Protein AF-A0A2G9TZK9-F1 (afdb_monomer_lite)

Secondary structure (DSSP, 8-state):
--------------------PPPPPEE-TTT--EE-HHHHHHHHHHHHHHHHHHHHHS-GGGPPPPPPPPPPPB-TTS-B-HHHHHHHHHHHHHHTSPBPTTT--B--

Radius of gyration: 25.32 Å; chains: 1; bounding box: 53×25×93 Å

Sequence (108 aa):
MHAFAITAGADHMGMNKRKGGPKPPVFCYICGRQYGSHSIVIHEPKCLEKWHIENKKLPKNQRRSEPKRPEVVLDENGEVNVEATNEVRWDNAQNLLVQCENCGRRFA

Structure (mmCIF, N/CA/C/O backbone):
data_AF-A0A2G9TZK9-F1
#
_entry.id   AF-A0A2G9TZK9-F1
#
loop_
_atom_site.group_PDB
_atom_site.id
_atom_site.type_symbol
_atom_site.label_atom_id
_atom_site.label_alt_id
_atom_site.label_comp_id
_atom_site.label_asym_id
_atom_site.label_entity_id
_atom_site.label_seq_id
_atom_site.pdbx_PDB_ins_code
_atom_site.Cartn_x
_atom_site.Cartn_y
_atom_site.Cartn_z
_atom_site.occupancy
_atom_site.B_iso_or_equiv
_atom_site.auth_seq_id
_atom_site.auth_comp_id
_atom_site.auth_asym_id
_atom_site.auth_atom_id
_atom_site.pdbx_PDB_model_num
ATOM 1 N N . MET A 1 1 ? 26.457 -10.571 -73.750 1.00 42.94 1 MET A N 1
ATOM 2 C CA . MET A 1 1 ? 26.458 -9.092 -73.734 1.00 42.94 1 MET A CA 1
ATOM 3 C C . MET A 1 1 ? 26.004 -8.689 -72.327 1.00 42.94 1 MET A C 1
ATOM 5 O O . MET A 1 1 ? 24.816 -8.710 -72.064 1.00 42.94 1 MET A O 1
ATOM 9 N N . HIS A 1 2 ? 26.860 -8.836 -71.307 1.00 37.56 2 HIS A N 1
ATOM 10 C CA . HIS A 1 2 ? 27.714 -7.777 -70.725 1.00 37.56 2 HIS A CA 1
ATOM 11 C C . HIS A 1 2 ? 26.880 -6.534 -70.375 1.00 37.56 2 HIS A C 1
ATOM 13 O O . HIS A 1 2 ? 26.454 -5.834 -71.282 1.00 37.56 2 HIS A O 1
ATOM 19 N N . ALA A 1 3 ? 26.473 -6.366 -69.112 1.00 46.66 3 ALA A N 1
ATOM 20 C CA . ALA A 1 3 ? 27.195 -5.689 -68.009 1.00 46.66 3 ALA A CA 1
ATOM 21 C C . ALA A 1 3 ? 26.421 -4.374 -67.702 1.00 46.66 3 ALA A C 1
ATOM 23 O O . ALA A 1 3 ? 25.743 -3.882 -68.591 1.00 46.66 3 ALA A O 1
ATOM 24 N N . PHE A 1 4 ? 26.331 -3.766 -66.518 1.00 38.91 4 PHE A N 1
ATOM 25 C CA . PHE A 1 4 ? 27.150 -3.693 -65.310 1.00 38.91 4 PHE A CA 1
ATOM 26 C C . PHE A 1 4 ? 26.247 -3.430 -64.086 1.00 38.91 4 PHE A C 1
ATOM 28 O O . PHE A 1 4 ? 25.189 -2.815 -64.204 1.00 38.91 4 PHE A O 1
ATOM 35 N N . ALA A 1 5 ? 26.712 -3.840 -62.907 1.00 50.50 5 ALA A N 1
ATOM 36 C CA . ALA A 1 5 ? 26.209 -3.383 -61.615 1.00 50.50 5 ALA A CA 1
ATOM 37 C C . ALA A 1 5 ? 26.701 -1.960 -61.295 1.00 50.50 5 ALA A C 1
ATOM 39 O O . ALA A 1 5 ? 27.860 -1.664 -61.575 1.00 50.50 5 ALA A O 1
ATOM 40 N N . ILE A 1 6 ? 25.880 -1.144 -60.617 1.00 55.16 6 ILE A N 1
ATOM 41 C CA . ILE A 1 6 ? 26.346 -0.098 -59.689 1.00 55.16 6 ILE A CA 1
ATOM 42 C C . ILE A 1 6 ? 25.427 -0.074 -58.459 1.00 55.16 6 ILE A C 1
ATOM 44 O O . ILE A 1 6 ? 24.214 0.089 -58.552 1.00 55.16 6 ILE A O 1
ATOM 48 N N . THR A 1 7 ? 26.062 -0.262 -57.308 1.00 49.00 7 THR A N 1
ATOM 49 C CA . THR A 1 7 ? 25.579 -0.122 -55.932 1.00 49.00 7 THR A CA 1
ATOM 50 C C . THR A 1 7 ? 25.574 1.342 -55.481 1.00 49.00 7 THR A C 1
ATOM 52 O O . THR A 1 7 ? 26.581 2.013 -55.685 1.00 49.00 7 THR A O 1
ATOM 55 N N . ALA A 1 8 ? 24.526 1.801 -54.790 1.00 46.66 8 ALA A N 1
ATOM 56 C CA . ALA A 1 8 ? 24.527 2.900 -53.803 1.00 46.66 8 ALA A CA 1
ATOM 57 C C . ALA A 1 8 ? 23.080 3.085 -53.301 1.00 46.66 8 ALA A C 1
ATOM 59 O O . ALA A 1 8 ? 22.153 2.964 -54.087 1.00 46.66 8 ALA A O 1
ATOM 60 N N . GLY A 1 9 ? 22.764 3.370 -52.046 1.00 38.97 9 GLY A N 1
ATOM 61 C CA . GLY A 1 9 ? 23.555 3.600 -50.853 1.00 38.97 9 GLY A CA 1
ATOM 62 C C . GLY A 1 9 ? 22.601 3.471 -49.665 1.00 38.97 9 GLY A C 1
ATOM 63 O O . GLY A 1 9 ? 21.409 3.762 -49.763 1.00 38.97 9 GLY A O 1
ATOM 64 N N . ALA A 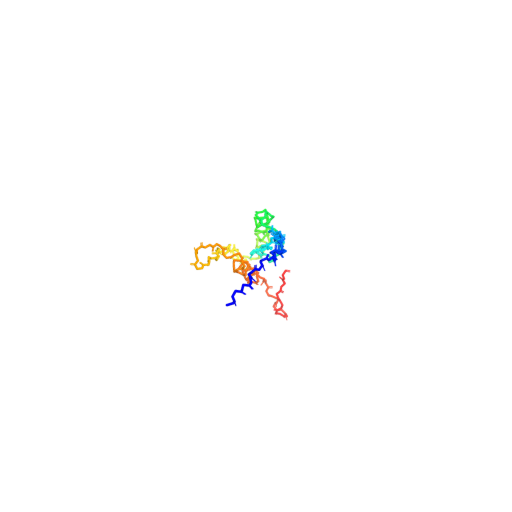1 10 ? 23.126 2.930 -48.577 1.00 49.06 10 ALA A N 1
ATOM 65 C CA . ALA A 1 10 ? 22.421 2.766 -47.326 1.00 49.06 10 ALA A CA 1
ATOM 66 C C . ALA A 1 10 ? 22.347 4.113 -46.602 1.00 49.06 10 ALA A C 1
ATOM 68 O O . ALA A 1 10 ? 23.363 4.559 -46.089 1.00 49.06 10 ALA A O 1
ATOM 69 N N . ASP A 1 11 ? 21.150 4.677 -46.469 1.00 40.97 11 ASP A N 1
ATOM 70 C CA . ASP A 1 11 ? 20.859 5.662 -45.427 1.00 40.97 11 ASP A CA 1
ATOM 71 C C . ASP A 1 11 ? 19.818 5.056 -44.486 1.00 40.97 11 ASP A C 1
ATOM 73 O O . ASP A 1 11 ? 18.635 5.399 -44.470 1.00 40.97 11 ASP A O 1
ATOM 77 N N . HIS A 1 12 ? 20.274 4.082 -43.694 1.00 44.34 12 HIS A N 1
ATOM 78 C CA . HIS A 1 12 ? 19.571 3.696 -42.481 1.00 44.34 12 HIS A CA 1
ATOM 79 C C . HIS A 1 12 ? 19.512 4.936 -41.589 1.00 44.34 12 HIS A C 1
ATOM 81 O O . HIS A 1 12 ? 20.497 5.287 -40.940 1.00 44.34 12 HIS A O 1
ATOM 87 N N . MET A 1 13 ? 18.355 5.601 -41.545 1.00 48.16 13 MET A N 1
ATOM 88 C CA . MET A 1 13 ? 18.050 6.565 -40.495 1.00 48.16 13 MET A CA 1
ATOM 89 C C . MET A 1 13 ? 18.175 5.835 -39.157 1.00 48.16 13 MET A C 1
ATOM 91 O O . MET A 1 13 ? 17.272 5.117 -38.724 1.00 48.16 13 MET A O 1
ATOM 95 N N . GLY A 1 14 ? 19.334 5.984 -38.519 1.00 50.50 14 GLY A N 1
ATOM 96 C CA . GLY A 1 14 ? 19.589 5.539 -37.164 1.00 50.50 14 GLY A CA 1
ATOM 97 C C . GLY A 1 14 ? 18.697 6.329 -36.221 1.00 50.50 14 GLY A C 1
ATOM 98 O O . GLY A 1 14 ? 19.095 7.356 -35.678 1.00 50.50 14 GLY A O 1
ATOM 99 N N . MET A 1 15 ? 17.467 5.855 -36.028 1.00 53.00 15 MET A N 1
ATOM 100 C CA . MET A 1 15 ? 16.626 6.281 -34.924 1.00 53.00 15 MET A CA 1
ATOM 101 C C . MET A 1 15 ? 17.337 5.863 -33.638 1.00 53.00 15 MET A C 1
ATOM 103 O O . MET A 1 15 ? 17.253 4.713 -33.207 1.00 53.00 15 MET A O 1
ATOM 107 N N . ASN A 1 16 ? 18.061 6.805 -33.035 1.00 59.97 16 ASN A N 1
ATOM 108 C CA . ASN A 1 16 ? 18.544 6.709 -31.666 1.00 59.97 16 ASN A CA 1
ATOM 109 C C . ASN A 1 16 ? 17.337 6.447 -30.752 1.00 59.97 16 ASN A C 1
ATOM 111 O O . ASN A 1 16 ? 16.660 7.375 -30.304 1.00 59.97 16 ASN A O 1
ATOM 115 N N . LYS A 1 17 ? 17.044 5.169 -30.479 1.00 57.22 17 LYS A N 1
ATOM 116 C CA . LYS A 1 17 ? 16.075 4.760 -29.462 1.00 57.22 17 LYS A CA 1
ATOM 117 C C . LYS A 1 17 ? 16.645 5.171 -28.111 1.00 57.22 17 LYS A C 1
ATOM 119 O O . LYS A 1 17 ? 17.400 4.427 -27.488 1.00 57.22 17 LYS A O 1
ATOM 124 N N . ARG A 1 18 ? 16.302 6.379 -27.661 1.00 54.97 18 ARG A N 1
ATOM 125 C CA . ARG A 1 18 ? 16.503 6.806 -26.276 1.00 54.97 18 ARG A CA 1
ATOM 126 C C . ARG A 1 18 ? 15.817 5.772 -25.382 1.00 54.97 18 ARG A C 1
ATOM 128 O O . ARG A 1 18 ? 14.593 5.737 -25.300 1.00 54.97 18 ARG A O 1
ATOM 135 N N . LYS A 1 19 ? 16.597 4.899 -24.741 1.00 63.41 19 LYS A N 1
ATOM 136 C CA . LYS A 1 19 ? 16.103 4.042 -23.661 1.00 63.41 19 LYS A CA 1
ATOM 137 C C . LYS A 1 19 ? 15.753 4.961 -22.493 1.00 63.41 19 LYS A C 1
ATOM 139 O O . LYS A 1 19 ? 16.648 5.389 -21.774 1.00 63.41 19 LYS A O 1
ATOM 144 N N . GLY A 1 20 ? 14.486 5.325 -22.335 1.00 62.41 20 GLY A N 1
ATOM 145 C CA . GLY A 1 20 ? 14.107 6.195 -21.223 1.00 62.41 20 GLY A CA 1
ATOM 146 C C . GLY A 1 20 ? 12.691 6.730 -21.296 1.00 62.41 20 GLY A C 1
ATOM 147 O O . GLY A 1 20 ? 12.502 7.941 -21.257 1.00 62.41 20 GLY A O 1
ATOM 148 N N . GLY A 1 21 ? 11.701 5.842 -21.404 1.00 72.69 21 GLY A N 1
ATOM 149 C CA . GLY A 1 21 ? 10.349 6.194 -20.972 1.00 72.69 21 GLY A CA 1
ATOM 150 C C . GLY A 1 21 ? 10.310 6.364 -19.444 1.00 72.69 21 GLY A C 1
ATOM 151 O O . GLY A 1 21 ? 11.192 5.835 -18.755 1.00 72.69 21 GLY A O 1
ATOM 152 N N . PRO A 1 22 ? 9.323 7.091 -18.892 1.00 79.50 22 PRO A N 1
ATOM 153 C CA . PRO A 1 22 ? 9.105 7.135 -17.451 1.00 79.50 22 PRO A CA 1
ATOM 154 C C . PRO A 1 22 ? 9.045 5.717 -16.874 1.00 79.50 22 PRO A C 1
ATOM 156 O O . PRO A 1 22 ? 8.407 4.833 -17.446 1.00 79.50 22 PRO A O 1
ATOM 159 N N . LYS A 1 23 ? 9.730 5.489 -15.749 1.00 85.44 23 LYS A N 1
ATOM 160 C CA . LYS A 1 23 ? 9.634 4.213 -15.031 1.00 85.44 23 LYS A CA 1
ATOM 161 C C . LYS A 1 23 ? 8.175 3.995 -14.604 1.00 85.44 23 LYS A C 1
ATOM 163 O O . LYS A 1 23 ? 7.546 4.969 -14.179 1.00 85.44 23 LYS A O 1
ATOM 168 N N . PRO A 1 24 ? 7.649 2.761 -14.682 1.00 90.50 24 PRO A N 1
ATOM 169 C CA . PRO A 1 24 ? 6.292 2.487 -14.234 1.00 90.50 24 PRO A CA 1
ATOM 170 C C . PRO A 1 24 ? 6.143 2.842 -12.744 1.00 90.50 24 PRO A C 1
ATOM 172 O O . PRO A 1 24 ? 7.094 2.658 -11.971 1.00 90.50 24 PRO A O 1
ATOM 175 N N . PRO A 1 25 ? 4.978 3.368 -12.330 1.00 94.81 25 PRO A N 1
ATOM 176 C CA . PRO A 1 25 ? 4.703 3.618 -10.922 1.00 94.81 25 PRO A CA 1
ATOM 177 C C . PRO A 1 25 ? 4.629 2.296 -10.154 1.00 94.81 25 PRO A C 1
ATOM 179 O O . PRO A 1 25 ? 4.423 1.241 -10.741 1.00 94.81 25 PRO A O 1
ATOM 182 N N . VAL A 1 26 ? 4.758 2.355 -8.832 1.00 96.50 26 VAL A N 1
ATOM 183 C CA . VAL A 1 26 ? 4.527 1.226 -7.926 1.00 96.50 26 VAL A CA 1
ATOM 184 C C . VAL A 1 26 ? 3.364 1.567 -7.007 1.00 96.50 26 VAL A C 1
ATOM 186 O O . VAL A 1 26 ? 3.359 2.624 -6.370 1.00 96.50 26 VAL A O 1
ATOM 189 N N . PHE A 1 27 ? 2.382 0.674 -6.924 1.00 97.19 27 PHE A N 1
ATOM 190 C CA . PHE A 1 27 ? 1.250 0.835 -6.019 1.00 97.19 27 PHE A CA 1
ATOM 191 C C . PHE A 1 27 ? 1.623 0.436 -4.588 1.00 97.19 27 PHE A C 1
ATOM 193 O O . PHE A 1 27 ? 2.257 -0.596 -4.345 1.00 97.19 27 PHE A O 1
ATOM 200 N N . CYS A 1 28 ? 1.202 1.252 -3.621 1.00 97.56 28 CYS A N 1
ATOM 201 C CA . CYS A 1 28 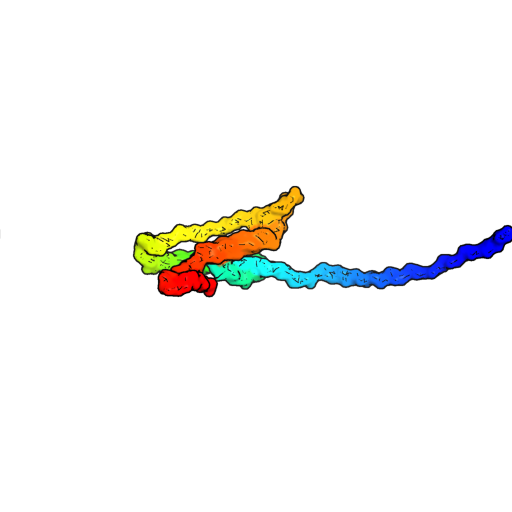? 1.209 0.857 -2.220 1.00 97.56 28 CYS A CA 1
ATOM 202 C C . CYS A 1 28 ? 0.155 -0.222 -1.986 1.00 97.56 28 CYS A C 1
ATOM 204 O O . CYS A 1 28 ? -1.032 0.036 -2.164 1.00 97.56 28 CYS A O 1
ATOM 206 N N . TYR A 1 29 ? 0.582 -1.394 -1.517 1.00 97.31 29 TYR A N 1
ATOM 207 C CA . TYR A 1 29 ? -0.312 -2.528 -1.267 1.00 97.31 29 TYR A CA 1
ATOM 208 C C . TYR A 1 29 ? -1.349 -2.266 -0.162 1.00 97.31 29 TYR A C 1
ATOM 210 O O . TYR A 1 29 ? -2.324 -2.990 -0.057 1.00 97.31 29 TYR A O 1
ATOM 218 N N . ILE A 1 30 ? -1.170 -1.220 0.653 1.00 96.69 30 ILE A N 1
ATOM 219 C CA . ILE A 1 30 ? -2.090 -0.884 1.750 1.00 96.69 30 ILE A CA 1
ATOM 220 C C . ILE A 1 30 ? -3.140 0.140 1.310 1.00 96.69 30 ILE A C 1
ATOM 222 O O . ILE A 1 30 ? -4.315 -0.013 1.627 1.00 96.69 30 ILE A O 1
ATOM 226 N N . CYS A 1 31 ? -2.716 1.215 0.634 1.00 95.00 31 CYS A N 1
ATOM 227 C CA . CYS A 1 31 ? -3.580 2.367 0.339 1.00 95.00 31 CYS A CA 1
ATOM 228 C C . CYS A 1 31 ? -3.833 2.614 -1.152 1.00 95.00 31 CYS A C 1
ATOM 230 O O . CYS A 1 31 ? -4.516 3.570 -1.498 1.00 95.00 31 CYS A O 1
ATOM 232 N N . GLY A 1 32 ? -3.237 1.824 -2.046 1.00 95.25 32 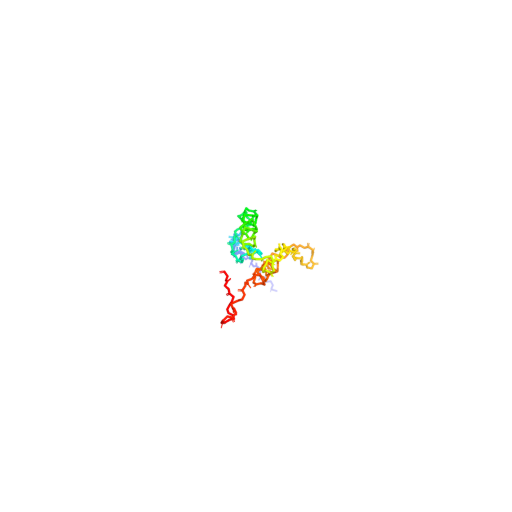GLY A N 1
ATOM 233 C CA . GLY A 1 32 ? -3.477 1.913 -3.487 1.00 95.25 32 GLY A CA 1
ATOM 234 C C . GLY A 1 32 ? -2.919 3.170 -4.160 1.00 95.25 32 GLY A C 1
ATOM 235 O O . GLY A 1 32 ? -3.119 3.366 -5.352 1.00 95.25 32 GLY A O 1
ATOM 236 N N . ARG A 1 33 ? -2.199 4.050 -3.456 1.00 96.19 33 ARG A N 1
ATOM 237 C CA . ARG A 1 33 ? -1.577 5.227 -4.086 1.00 96.19 33 ARG A CA 1
ATOM 238 C C . ARG A 1 33 ? -0.331 4.841 -4.881 1.00 96.19 33 ARG A C 1
ATOM 240 O O . ARG A 1 33 ? 0.383 3.907 -4.515 1.00 96.19 33 ARG A O 1
ATOM 247 N N . GLN A 1 34 ? -0.070 5.595 -5.947 1.00 96.69 34 GLN A N 1
ATOM 248 C CA . GLN A 1 34 ? 1.085 5.414 -6.825 1.00 96.69 34 GLN A CA 1
ATOM 249 C C . GLN A 1 34 ? 2.310 6.165 -6.299 1.00 96.69 34 GLN A C 1
ATOM 251 O O . GLN A 1 34 ? 2.216 7.317 -5.870 1.00 96.69 34 GLN A O 1
ATOM 256 N N . TYR A 1 35 ? 3.468 5.518 -6.382 1.00 97.38 35 TYR A N 1
ATOM 257 C CA . TYR A 1 35 ? 4.766 6.057 -5.989 1.00 97.38 35 TYR A CA 1
ATOM 258 C C . TYR A 1 35 ? 5.835 5.693 -7.021 1.00 97.38 35 TYR A C 1
ATOM 260 O O . TYR A 1 35 ? 5.642 4.818 -7.860 1.00 97.38 35 TYR A O 1
ATOM 268 N N . GLY A 1 36 ? 6.993 6.346 -6.947 1.00 96.38 36 GLY A N 1
ATOM 269 C CA . GLY A 1 36 ? 8.190 5.877 -7.642 1.00 96.38 36 GLY A CA 1
ATOM 270 C C . GLY A 1 36 ? 8.858 4.741 -6.863 1.00 96.38 36 GLY A C 1
ATOM 271 O O . GLY A 1 36 ? 8.679 4.621 -5.650 1.00 96.38 36 GLY A O 1
ATOM 272 N N . SER A 1 37 ? 9.695 3.948 -7.533 1.00 92.94 37 SER A N 1
ATOM 273 C CA . SER A 1 37 ? 10.392 2.798 -6.929 1.00 92.94 37 SER A CA 1
ATOM 274 C C . SER A 1 37 ? 11.239 3.147 -5.697 1.00 92.94 37 SER A C 1
ATOM 276 O O . SER A 1 37 ? 11.400 2.321 -4.807 1.00 92.94 37 SER A O 1
ATOM 278 N N . HIS A 1 38 ? 11.762 4.372 -5.608 1.00 94.75 38 HIS A N 1
ATOM 279 C CA . HIS A 1 38 ? 12.506 4.831 -4.432 1.00 94.75 38 HIS A CA 1
ATOM 280 C C . HIS A 1 38 ? 11.586 5.346 -3.321 1.00 94.75 38 HIS A C 1
ATOM 282 O O . HIS A 1 38 ? 11.836 5.099 -2.142 1.00 94.75 38 HIS A O 1
ATOM 288 N N . SER A 1 39 ? 10.510 6.057 -3.673 1.00 97.50 39 SER A N 1
ATOM 289 C CA . SER A 1 39 ? 9.613 6.642 -2.674 1.00 97.50 39 SER A CA 1
ATOM 290 C C . SER A 1 39 ? 8.692 5.607 -2.031 1.00 97.50 39 SER A C 1
ATOM 292 O O . SER A 1 39 ? 8.333 5.777 -0.866 1.00 97.50 39 SER A O 1
ATOM 294 N N . ILE A 1 40 ? 8.374 4.505 -2.722 1.00 97.44 40 ILE A N 1
ATOM 295 C CA . ILE A 1 40 ? 7.550 3.425 -2.164 1.00 97.44 40 ILE A CA 1
ATOM 296 C C . ILE A 1 40 ? 8.205 2.754 -0.946 1.00 97.44 40 ILE A C 1
ATOM 298 O O . ILE A 1 40 ? 7.518 2.469 0.032 1.00 97.44 40 ILE A O 1
ATOM 302 N N . VAL A 1 41 ? 9.535 2.597 -0.950 1.00 96.56 41 VAL A N 1
ATOM 303 C CA . VAL A 1 41 ? 10.304 1.989 0.156 1.00 96.56 41 VAL A CA 1
ATOM 304 C C . VAL A 1 41 ? 10.167 2.796 1.448 1.00 96.56 41 VAL A C 1
ATOM 306 O O . VAL A 1 41 ? 10.130 2.235 2.539 1.00 96.56 41 VAL A O 1
ATOM 309 N N . ILE A 1 42 ? 10.046 4.119 1.327 1.00 98.06 42 ILE A N 1
ATOM 310 C CA . ILE A 1 42 ? 9.858 5.030 2.464 1.00 98.06 42 ILE A CA 1
ATOM 311 C C . ILE A 1 42 ? 8.375 5.126 2.837 1.00 98.06 42 ILE A C 1
ATOM 313 O O . ILE A 1 42 ? 8.026 5.293 4.007 1.00 98.06 42 ILE A O 1
ATOM 317 N N . HIS A 1 43 ? 7.492 5.053 1.843 1.00 98.19 43 HIS A N 1
ATOM 318 C CA . HIS A 1 43 ? 6.059 5.187 2.043 1.00 98.19 43 HIS A CA 1
ATOM 319 C C . HIS A 1 43 ? 5.444 3.981 2.762 1.00 98.19 43 HIS A C 1
ATOM 321 O O . HIS A 1 43 ? 4.708 4.185 3.725 1.00 98.19 43 HIS A O 1
ATOM 327 N N . GLU A 1 44 ? 5.723 2.750 2.323 1.00 97.94 44 GLU A N 1
ATOM 328 C CA . GLU A 1 44 ? 5.056 1.544 2.839 1.00 97.94 44 GLU A CA 1
ATOM 329 C C . GLU A 1 44 ? 5.167 1.395 4.368 1.00 97.94 44 GLU A C 1
ATOM 331 O O . GLU A 1 44 ? 4.123 1.218 4.999 1.00 97.94 44 GLU A O 1
ATOM 336 N N . PRO A 1 45 ? 6.350 1.543 5.005 1.00 98.19 45 PRO A N 1
ATOM 337 C CA . PRO A 1 45 ? 6.453 1.469 6.463 1.00 98.19 45 PRO A CA 1
ATOM 338 C C . PRO A 1 45 ? 5.614 2.534 7.180 1.00 98.19 45 PRO A C 1
ATOM 340 O O . PRO A 1 45 ? 4.909 2.226 8.137 1.00 98.19 45 PRO A O 1
ATOM 343 N N . LYS A 1 46 ? 5.621 3.778 6.681 1.00 98.44 46 LYS A N 1
ATOM 344 C CA . LYS A 1 46 ? 4.819 4.878 7.248 1.00 98.44 46 LYS A CA 1
ATOM 345 C C . LYS A 1 46 ? 3.319 4.648 7.056 1.00 98.44 46 LYS A C 1
ATOM 347 O O . LYS A 1 46 ? 2.508 5.005 7.908 1.00 98.44 46 LYS A O 1
ATOM 352 N N . CYS A 1 47 ? 2.933 4.063 5.924 1.00 97.81 47 CYS A N 1
ATOM 353 C CA . CYS A 1 47 ? 1.547 3.718 5.642 1.00 97.81 47 CYS A CA 1
ATOM 354 C C . CYS A 1 47 ? 1.052 2.615 6.586 1.00 97.81 47 CYS A C 1
ATOM 356 O O . CYS A 1 47 ? -0.048 2.736 7.127 1.00 97.81 47 CYS A O 1
ATOM 358 N N . LEU A 1 48 ? 1.883 1.601 6.840 1.00 97.81 48 LEU A N 1
ATOM 359 C CA . LEU A 1 48 ? 1.593 0.523 7.781 1.00 97.81 48 LEU A CA 1
ATOM 360 C C . LEU A 1 48 ? 1.493 1.030 9.226 1.00 97.81 48 LEU A C 1
ATOM 362 O O . LEU A 1 48 ? 0.551 0.686 9.937 1.00 97.81 48 LEU A O 1
ATOM 366 N N . GLU A 1 49 ? 2.392 1.922 9.645 1.00 98.31 49 GLU A N 1
ATOM 367 C CA . GLU A 1 49 ? 2.317 2.579 10.954 1.00 98.31 49 GLU A CA 1
ATOM 368 C C . GLU A 1 49 ? 0.987 3.324 11.137 1.00 98.31 49 GLU A C 1
ATOM 370 O O . GLU A 1 49 ? 0.277 3.113 12.126 1.00 98.31 49 GLU A O 1
ATOM 375 N N . LYS A 1 50 ? 0.596 4.140 10.149 1.00 97.19 50 LYS A N 1
ATOM 376 C CA . LYS A 1 50 ? -0.701 4.827 10.168 1.00 97.19 50 LYS A CA 1
ATOM 377 C C . LYS A 1 50 ? -1.858 3.830 10.240 1.00 97.19 50 LYS A C 1
ATOM 379 O O . LYS A 1 50 ? -2.785 4.031 11.023 1.00 97.19 50 LYS A O 1
ATOM 384 N N . TRP A 1 51 ? -1.803 2.752 9.457 1.00 96.31 51 TRP A N 1
ATOM 385 C CA . TRP A 1 51 ? -2.814 1.698 9.488 1.00 96.31 51 TRP A CA 1
ATOM 386 C C . TRP A 1 51 ? -2.945 1.091 10.891 1.00 96.31 51 TRP A C 1
ATOM 388 O O . TRP A 1 51 ? -4.061 0.956 11.388 1.00 96.31 51 TRP A O 1
ATOM 398 N N . HIS A 1 52 ? -1.833 0.805 11.578 1.00 97.50 52 HIS A N 1
ATOM 399 C CA . HIS A 1 52 ? -1.855 0.297 12.952 1.00 97.50 52 HIS A CA 1
ATOM 40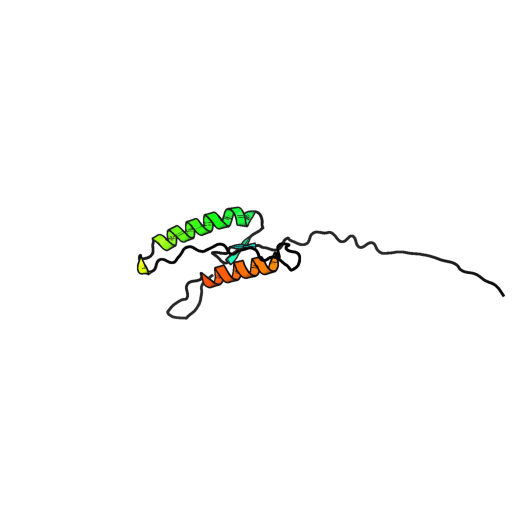0 C C . HIS A 1 52 ? -2.494 1.268 13.935 1.00 97.50 52 HIS A C 1
ATOM 402 O O . HIS A 1 52 ? -3.250 0.834 14.804 1.00 97.50 52 HIS A O 1
ATOM 408 N N . ILE A 1 53 ? -2.186 2.560 13.824 1.00 97.81 53 ILE A N 1
ATOM 409 C CA . ILE A 1 53 ? -2.762 3.596 14.685 1.00 97.81 53 ILE A CA 1
ATOM 410 C C . ILE A 1 53 ? -4.282 3.626 14.510 1.00 97.81 53 ILE A C 1
ATOM 412 O O . ILE A 1 53 ? -5.006 3.531 15.500 1.00 97.81 53 ILE A O 1
ATOM 416 N N . GLU A 1 54 ? -4.773 3.684 13.270 1.00 94.69 54 GLU A N 1
ATOM 417 C CA . GLU A 1 54 ? -6.214 3.695 13.001 1.00 94.69 54 GLU A CA 1
ATOM 418 C C . GLU A 1 54 ? -6.888 2.383 13.420 1.00 94.69 54 GLU A C 1
ATOM 420 O O . GLU A 1 54 ? -7.927 2.399 14.075 1.00 94.69 54 GLU A O 1
ATOM 425 N N . ASN A 1 55 ? -6.265 1.235 13.147 1.00 95.56 55 ASN A N 1
ATOM 426 C CA . ASN A 1 55 ? -6.805 -0.064 13.536 1.00 95.56 55 ASN A CA 1
ATOM 427 C C . ASN A 1 55 ? -6.865 -0.236 15.065 1.00 95.56 55 ASN A C 1
ATOM 429 O O . ASN A 1 55 ? -7.801 -0.831 15.585 1.00 95.56 55 ASN A O 1
ATOM 433 N N . LYS A 1 56 ? -5.905 0.315 15.821 1.00 97.25 56 LYS A N 1
ATOM 434 C CA . LYS A 1 56 ? -5.911 0.273 17.296 1.00 97.25 56 LYS A CA 1
ATOM 435 C C . LYS A 1 56 ? -7.023 1.122 17.914 1.00 97.25 56 LYS A C 1
ATOM 437 O O . LYS A 1 56 ? -7.492 0.766 18.997 1.00 97.25 56 LYS A O 1
ATOM 442 N N . LYS A 1 57 ? -7.456 2.197 17.244 1.00 96.50 57 LYS A N 1
ATOM 443 C CA . LYS A 1 57 ? -8.585 3.036 17.685 1.00 96.50 57 LYS A CA 1
ATOM 444 C C . LYS A 1 57 ? -9.928 2.305 17.602 1.00 96.50 57 LYS A C 1
ATOM 446 O O . LYS A 1 57 ? -10.855 2.677 18.312 1.00 96.50 57 LYS A O 1
ATOM 451 N N . LEU A 1 58 ? -10.031 1.264 16.774 1.00 93.50 58 LEU A N 1
ATOM 452 C CA . LEU A 1 58 ? -11.256 0.479 16.648 1.00 93.50 58 LEU A CA 1
ATOM 453 C C . LEU A 1 58 ? -11.485 -0.422 17.881 1.00 93.50 58 LEU A C 1
ATOM 455 O O . LEU A 1 58 ? -10.514 -0.937 18.465 1.00 93.50 58 LEU A O 1
ATOM 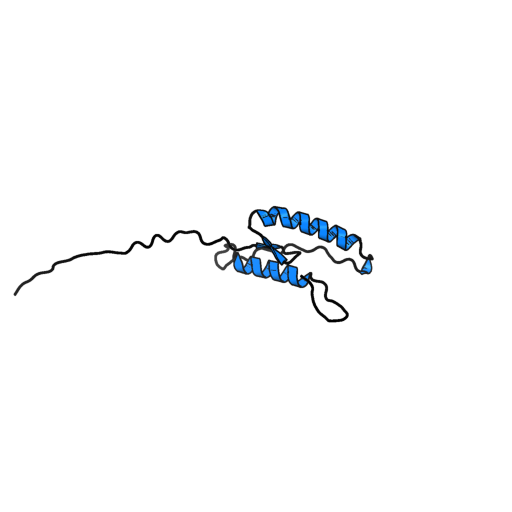459 N N . PRO A 1 59 ? -12.758 -0.675 18.251 1.00 96.38 59 PRO A N 1
ATOM 460 C CA . PRO A 1 59 ? -13.144 -1.752 19.159 1.00 96.38 59 PRO A CA 1
ATOM 461 C C . PRO A 1 59 ? -12.480 -3.077 18.774 1.00 96.38 59 PRO A C 1
ATOM 463 O O . PRO A 1 59 ? -12.325 -3.365 17.591 1.00 96.38 59 PRO A O 1
ATOM 466 N N . LYS A 1 60 ? -12.093 -3.907 19.757 1.00 95.12 60 LYS A N 1
ATOM 467 C CA . LYS A 1 60 ? -11.313 -5.143 19.517 1.00 95.12 60 LYS A CA 1
ATOM 468 C C . LYS A 1 60 ? -11.928 -6.055 18.447 1.00 95.12 60 LYS A C 1
ATOM 470 O O . LYS A 1 60 ? -11.188 -6.634 17.665 1.00 95.12 60 LYS A O 1
ATOM 475 N N . ASN A 1 61 ? -13.254 -6.148 18.409 1.00 94.75 61 ASN A N 1
ATOM 476 C CA . ASN A 1 61 ? -14.026 -6.946 17.453 1.00 94.75 61 ASN A CA 1
ATOM 477 C C . ASN A 1 61 ? -14.122 -6.334 16.043 1.00 94.75 61 ASN A C 1
ATOM 479 O O . ASN A 1 61 ? -14.515 -7.030 15.118 1.00 94.75 61 ASN A O 1
ATOM 483 N N . GLN A 1 62 ? -13.786 -5.055 15.874 1.00 91.62 62 GLN A N 1
ATOM 484 C CA . GLN A 1 62 ? -13.756 -4.358 14.582 1.00 91.62 62 GLN A CA 1
ATOM 485 C C . GLN A 1 62 ? -12.330 -4.185 14.042 1.00 91.62 62 GLN A C 1
ATOM 487 O O . GLN A 1 62 ? -12.138 -3.709 12.922 1.00 91.62 62 GLN A O 1
ATOM 492 N N . ARG A 1 63 ? -11.311 -4.557 14.828 1.00 94.69 63 ARG A N 1
ATOM 493 C CA . ARG A 1 63 ? -9.919 -4.524 14.378 1.00 94.69 63 ARG A CA 1
ATOM 494 C C . ARG A 1 63 ? -9.710 -5.561 13.287 1.00 94.69 63 ARG A C 1
ATOM 496 O O . ARG A 1 63 ? -10.128 -6.707 13.406 1.00 94.69 63 ARG A O 1
ATOM 503 N N . ARG A 1 64 ? -9.010 -5.153 12.239 1.00 92.69 64 ARG A N 1
ATOM 504 C CA . ARG A 1 64 ? -8.667 -5.989 11.090 1.00 92.69 64 ARG A CA 1
ATOM 505 C C . ARG A 1 64 ? -7.290 -6.616 11.275 1.00 92.69 64 ARG A C 1
ATOM 507 O O . ARG A 1 64 ? -6.478 -6.115 12.058 1.00 92.69 64 ARG A O 1
ATOM 514 N N . SER A 1 65 ? -7.034 -7.702 10.553 1.00 94.31 65 SER A N 1
ATOM 515 C CA . SER A 1 65 ? -5.703 -8.302 10.450 1.00 94.31 65 SER A CA 1
ATOM 516 C C . SER A 1 65 ? -4.751 -7.379 9.696 1.00 94.31 65 SER A C 1
ATOM 518 O O . SER A 1 65 ? -5.174 -6.638 8.808 1.00 94.31 65 SER A O 1
ATOM 520 N N . GLU A 1 66 ? -3.469 -7.444 10.042 1.00 95.56 66 GLU A N 1
ATOM 521 C CA . GLU A 1 66 ? -2.428 -6.656 9.384 1.00 95.56 66 GLU A CA 1
ATOM 522 C C . GLU A 1 66 ? -2.375 -6.930 7.868 1.00 95.56 66 GLU A C 1
ATOM 524 O O . GLU A 1 66 ? -2.428 -8.098 7.462 1.00 95.56 66 GLU A O 1
ATOM 529 N N . PRO A 1 67 ? -2.277 -5.882 7.027 1.00 95.50 67 PRO A N 1
ATOM 530 C CA . PRO A 1 67 ? -2.023 -6.019 5.602 1.00 95.50 67 PRO A CA 1
ATOM 531 C C . PRO A 1 67 ? -0.730 -6.788 5.353 1.00 95.50 67 PRO A C 1
ATOM 533 O O . PRO A 1 67 ? 0.330 -6.413 5.848 1.00 95.50 67 PRO A O 1
ATOM 536 N N . LYS A 1 68 ? -0.795 -7.839 4.538 1.00 94.94 68 LYS A N 1
ATOM 537 C CA . LYS A 1 68 ? 0.397 -8.582 4.125 1.00 94.94 68 LYS A CA 1
ATOM 538 C C . LYS A 1 68 ? 0.899 -8.035 2.801 1.00 94.94 68 LYS A C 1
ATOM 540 O O . LYS A 1 68 ? 0.118 -7.908 1.858 1.00 94.94 68 LYS A O 1
ATOM 545 N N . ARG A 1 69 ? 2.203 -7.759 2.726 1.00 94.56 69 ARG A N 1
ATOM 546 C CA . ARG A 1 69 ? 2.847 -7.404 1.461 1.00 94.56 69 ARG A CA 1
ATOM 547 C C . ARG A 1 69 ? 2.745 -8.605 0.508 1.00 94.56 69 ARG A C 1
ATOM 549 O O . ARG A 1 69 ? 3.189 -9.686 0.895 1.00 94.56 69 ARG A O 1
ATOM 556 N N . PRO A 1 70 ? 2.175 -8.438 -0.696 1.00 94.12 70 PRO A N 1
ATOM 557 C CA . PRO A 1 70 ? 2.115 -9.515 -1.671 1.00 94.12 70 PRO A CA 1
ATOM 558 C C . PRO A 1 70 ? 3.506 -9.867 -2.203 1.00 94.12 70 PRO A C 1
ATOM 560 O O . PRO A 1 70 ? 4.418 -9.033 -2.206 1.00 94.12 70 PRO A O 1
ATOM 563 N N . GLU A 1 71 ? 3.647 -11.107 -2.658 1.00 93.69 71 GLU A N 1
ATOM 564 C CA . GLU A 1 71 ? 4.858 -11.592 -3.316 1.00 93.69 71 GLU A CA 1
ATOM 565 C C . GLU A 1 71 ? 5.050 -10.932 -4.688 1.00 93.69 71 GLU A C 1
ATOM 567 O O . GLU A 1 71 ? 4.116 -10.389 -5.284 1.00 93.69 71 GLU A O 1
ATOM 572 N N . VAL A 1 72 ? 6.292 -10.946 -5.173 1.00 94.75 72 VAL A N 1
ATOM 573 C CA . VAL A 1 72 ? 6.605 -10.500 -6.533 1.00 94.75 72 VAL A CA 1
ATOM 574 C C . VAL A 1 72 ? 6.184 -11.574 -7.528 1.00 94.75 72 VAL A C 1
ATOM 576 O O . VAL A 1 72 ? 6.396 -12.761 -7.289 1.00 94.75 72 VAL A O 1
ATOM 579 N N . VAL A 1 73 ? 5.600 -11.158 -8.647 1.00 96.19 73 VAL A N 1
ATOM 580 C CA . VAL A 1 73 ? 5.248 -12.067 -9.737 1.00 96.19 73 VAL A CA 1
ATOM 581 C C . VAL A 1 73 ? 6.462 -12.209 -10.642 1.00 96.19 73 VAL A C 1
ATOM 583 O O . VAL A 1 73 ? 7.027 -11.204 -11.080 1.00 96.19 73 VAL A O 1
ATOM 586 N N . LEU A 1 74 ? 6.865 -13.450 -10.902 1.00 96.62 74 LEU A N 1
ATOM 587 C CA . LEU A 1 74 ? 7.928 -13.768 -11.847 1.00 96.62 74 LEU A CA 1
ATOM 588 C C . LEU A 1 74 ? 7.324 -14.143 -13.205 1.00 96.62 74 LEU A C 1
ATOM 590 O O . LEU A 1 74 ? 6.225 -14.694 -13.261 1.00 96.62 74 LEU A O 1
ATOM 594 N N . ASP A 1 75 ? 8.020 -13.823 -14.289 1.00 95.00 75 ASP A N 1
ATOM 595 C CA . ASP A 1 75 ? 7.669 -14.280 -15.631 1.00 95.00 75 ASP A CA 1
ATOM 596 C C . ASP A 1 75 ? 8.178 -15.707 -15.910 1.00 95.00 75 ASP A C 1
ATOM 598 O O . ASP A 1 75 ? 8.742 -16.378 -15.043 1.00 95.00 75 ASP A O 1
ATOM 602 N N . GLU A 1 76 ? 7.969 -16.186 -17.137 1.00 95.25 76 GLU A N 1
ATOM 603 C CA . GLU A 1 76 ? 8.406 -17.515 -17.587 1.00 95.25 76 GLU A CA 1
ATOM 604 C C . GLU A 1 76 ? 9.929 -17.730 -17.518 1.00 95.25 76 GLU A C 1
ATOM 606 O O . GLU A 1 76 ? 10.384 -18.871 -17.439 1.00 95.25 76 GLU A O 1
ATOM 611 N N . ASN A 1 77 ? 10.713 -16.648 -17.490 1.00 95.38 77 ASN A N 1
ATOM 612 C CA . ASN A 1 77 ? 12.170 -16.674 -17.390 1.00 95.38 77 ASN A CA 1
ATOM 613 C C . ASN A 1 77 ? 12.658 -16.552 -15.936 1.00 95.38 77 ASN A C 1
ATOM 615 O O . ASN A 1 77 ? 13.863 -16.587 -15.683 1.00 95.38 77 ASN A O 1
ATOM 619 N N . GLY A 1 78 ? 11.742 -16.417 -14.971 1.00 94.94 78 GLY A N 1
ATOM 620 C CA . GLY A 1 78 ? 12.065 -16.175 -13.568 1.00 94.94 78 GLY A CA 1
ATOM 621 C C . GLY A 1 78 ? 12.465 -14.727 -13.266 1.00 94.94 78 GLY A C 1
ATOM 622 O O . GLY A 1 78 ? 12.955 -14.451 -12.169 1.00 94.94 78 GLY A O 1
ATOM 623 N N . GLU A 1 79 ? 12.269 -13.797 -14.201 1.00 95.06 79 GLU A N 1
ATOM 624 C CA . GLU A 1 79 ? 12.513 -12.372 -13.986 1.00 95.06 79 GLU A CA 1
ATOM 625 C C . GLU A 1 79 ? 11.284 -11.706 -13.355 1.00 95.06 79 GLU A C 1
ATOM 627 O O . GLU A 1 79 ? 10.158 -12.181 -13.479 1.00 95.06 79 GLU A O 1
ATOM 632 N N . VAL A 1 80 ? 11.471 -10.590 -12.645 1.00 93.75 80 VAL A N 1
ATOM 633 C CA . VAL A 1 80 ? 10.343 -9.893 -12.007 1.00 93.75 80 VAL A CA 1
ATOM 634 C C . VAL A 1 80 ? 9.458 -9.245 -13.070 1.00 93.75 80 VAL A C 1
ATOM 636 O O . VAL A 1 80 ? 9.842 -8.254 -13.695 1.00 93.75 80 VAL A O 1
ATOM 639 N N . ASN A 1 81 ? 8.223 -9.725 -13.181 1.00 95.38 81 ASN A N 1
ATOM 640 C CA . ASN A 1 81 ? 7.183 -9.076 -13.957 1.00 95.38 81 ASN A CA 1
ATOM 641 C C . ASN A 1 81 ? 6.633 -7.882 -13.161 1.00 95.38 81 ASN A C 1
ATOM 643 O O . ASN A 1 81 ? 5.800 -8.025 -12.260 1.00 95.38 81 ASN A O 1
ATOM 647 N N . VAL A 1 82 ? 7.137 -6.687 -13.475 1.00 92.25 82 VAL A N 1
ATOM 648 C CA . VAL A 1 82 ? 6.792 -5.440 -12.770 1.00 92.25 82 VAL A CA 1
ATOM 649 C C . VAL A 1 82 ? 5.305 -5.107 -12.889 1.00 92.25 82 VAL A C 1
ATOM 651 O O . VAL A 1 82 ? 4.709 -4.645 -11.918 1.00 92.25 82 VAL A O 1
ATOM 654 N N . GLU A 1 83 ? 4.709 -5.337 -14.057 1.00 94.12 83 GLU A N 1
ATOM 655 C CA . GLU A 1 83 ? 3.303 -5.031 -14.322 1.00 94.12 83 GLU A CA 1
ATOM 656 C C . GLU A 1 83 ? 2.384 -5.957 -13.525 1.00 94.12 83 GLU A C 1
ATOM 658 O O . GLU A 1 83 ? 1.608 -5.474 -12.703 1.00 94.12 83 GLU A O 1
ATOM 663 N N . ALA A 1 84 ? 2.576 -7.272 -13.637 1.00 95.69 84 ALA A N 1
ATOM 664 C CA . ALA A 1 84 ? 1.800 -8.242 -12.867 1.00 95.69 84 ALA A CA 1
ATOM 665 C C . ALA A 1 84 ? 2.003 -8.066 -11.350 1.00 95.69 84 ALA A C 1
ATOM 667 O O . ALA A 1 84 ? 1.058 -8.132 -10.567 1.00 95.69 84 ALA A O 1
ATOM 668 N N . THR A 1 85 ? 3.225 -7.752 -10.907 1.00 96.19 85 THR A N 1
ATOM 669 C CA . THR A 1 85 ? 3.484 -7.423 -9.494 1.00 96.19 85 THR A CA 1
ATOM 670 C C . THR A 1 85 ? 2.701 -6.184 -9.046 1.00 96.19 85 THR A C 1
ATOM 672 O O . THR A 1 85 ? 2.206 -6.129 -7.918 1.00 96.19 85 THR A O 1
ATOM 675 N N . ASN A 1 86 ? 2.586 -5.171 -9.904 1.00 95.69 86 ASN A N 1
ATOM 676 C CA . ASN A 1 86 ? 1.814 -3.968 -9.615 1.00 95.69 86 ASN A CA 1
ATOM 677 C C . ASN A 1 86 ? 0.309 -4.233 -9.550 1.00 95.69 86 ASN A C 1
ATOM 679 O O . ASN A 1 86 ? -0.345 -3.659 -8.681 1.00 95.69 86 ASN A O 1
ATOM 683 N N . GLU A 1 87 ? -0.224 -5.102 -10.406 1.00 95.88 87 GLU A N 1
ATOM 684 C CA . GLU A 1 87 ? -1.625 -5.532 -10.356 1.00 95.88 87 GLU A CA 1
ATOM 685 C C . GLU A 1 87 ? -1.937 -6.234 -9.034 1.00 95.88 87 GLU A C 1
ATOM 687 O O . GLU A 1 87 ? -2.850 -5.828 -8.320 1.00 95.88 87 GLU A O 1
ATOM 692 N N . VAL A 1 88 ? -1.099 -7.188 -8.613 1.00 96.69 88 VAL A N 1
ATOM 693 C CA . VAL A 1 88 ? -1.285 -7.879 -7.326 1.00 96.69 88 VAL A CA 1
ATOM 694 C C . VAL A 1 88 ? -1.217 -6.897 -6.146 1.00 96.69 88 VAL A C 1
ATOM 696 O O . VAL A 1 88 ? -1.984 -7.004 -5.184 1.00 96.69 88 VAL A O 1
ATOM 699 N N . ARG A 1 89 ? -0.324 -5.899 -6.201 1.00 97.00 89 ARG A N 1
ATOM 700 C CA . ARG A 1 89 ? -0.258 -4.822 -5.194 1.00 97.00 89 ARG A CA 1
ATOM 701 C C . ARG A 1 89 ? -1.522 -3.966 -5.186 1.00 97.00 89 ARG A C 1
ATOM 703 O O . ARG A 1 89 ? -2.004 -3.620 -4.108 1.00 97.00 89 ARG A O 1
ATOM 710 N N . TRP A 1 90 ? -2.044 -3.619 -6.356 1.00 95.62 90 TRP A N 1
ATOM 711 C CA . TRP A 1 90 ? -3.279 -2.857 -6.491 1.00 95.62 90 TRP A CA 1
ATOM 712 C C . TRP A 1 90 ? -4.478 -3.631 -5.935 1.00 95.62 90 TRP A C 1
ATOM 714 O O . TRP A 1 90 ? -5.205 -3.100 -5.096 1.00 95.62 90 TRP A O 1
ATOM 724 N N . ASP A 1 91 ? -4.630 -4.898 -6.308 1.00 94.50 91 ASP A N 1
ATOM 725 C CA . ASP A 1 91 ? -5.725 -5.755 -5.852 1.00 94.50 91 ASP A CA 1
ATOM 726 C C . ASP A 1 91 ? -5.694 -5.971 -4.338 1.00 94.50 91 ASP A C 1
ATOM 728 O O . ASP A 1 91 ? -6.734 -5.935 -3.673 1.00 94.50 91 ASP A O 1
ATOM 732 N N . ASN A 1 92 ? -4.499 -6.127 -3.755 1.00 95.00 92 ASN A N 1
ATOM 733 C CA . ASN A 1 92 ? -4.329 -6.178 -2.304 1.00 95.00 92 ASN A CA 1
ATOM 734 C C . ASN A 1 92 ? -4.903 -4.919 -1.636 1.00 95.00 92 ASN A C 1
ATOM 736 O O . ASN A 1 92 ? -5.718 -5.027 -0.718 1.00 95.00 92 ASN A O 1
ATOM 740 N N . ALA A 1 93 ? -4.561 -3.737 -2.156 1.00 94.94 93 ALA A N 1
ATOM 741 C CA . ALA A 1 93 ? -5.063 -2.475 -1.628 1.00 94.94 93 ALA A CA 1
ATOM 742 C C . ALA A 1 93 ? -6.585 -2.350 -1.775 1.00 94.94 93 ALA A C 1
ATOM 744 O O . ALA A 1 93 ? -7.257 -1.964 -0.818 1.00 94.94 93 ALA A O 1
ATOM 745 N N . GLN A 1 94 ? -7.145 -2.733 -2.929 1.00 93.12 94 GLN A N 1
ATOM 746 C CA . GLN A 1 94 ? -8.595 -2.717 -3.155 1.00 93.12 94 GLN A CA 1
ATOM 747 C C . GLN A 1 94 ? -9.337 -3.620 -2.165 1.00 93.12 94 GLN A C 1
ATOM 749 O O . GLN A 1 94 ? -10.390 -3.248 -1.641 1.00 93.12 94 GLN A O 1
ATOM 754 N N . ASN A 1 95 ? -8.771 -4.784 -1.847 1.00 90.81 95 ASN A N 1
ATOM 755 C CA . ASN A 1 95 ? -9.354 -5.716 -0.887 1.00 90.81 95 ASN A CA 1
ATOM 756 C C . ASN A 1 95 ? -9.328 -5.198 0.556 1.00 90.81 95 ASN A C 1
ATOM 758 O O . ASN A 1 95 ? -10.206 -5.549 1.345 1.00 90.81 95 ASN A O 1
ATOM 762 N N . LEU A 1 96 ? -8.385 -4.315 0.889 1.00 91.00 96 LEU A N 1
ATOM 763 C CA . LEU A 1 96 ? -8.288 -3.679 2.203 1.00 91.00 96 LEU A CA 1
ATOM 764 C C . LEU A 1 96 ? -9.242 -2.489 2.383 1.00 91.00 96 LEU A C 1
ATOM 766 O O . LEU A 1 96 ? -9.373 -1.986 3.506 1.00 91.00 96 LEU A O 1
ATOM 770 N N . LEU A 1 97 ? -9.927 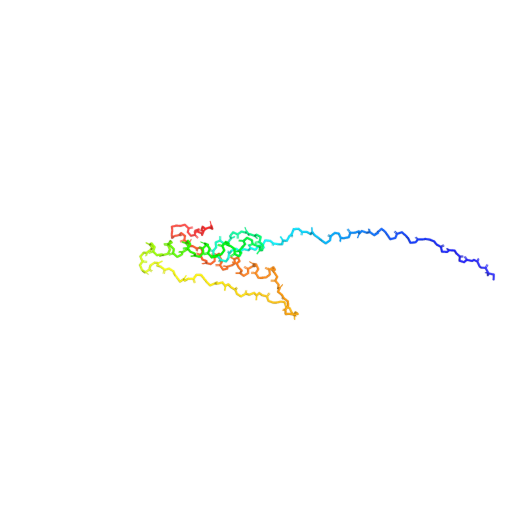-2.031 1.333 1.00 87.31 97 LEU A N 1
ATOM 771 C CA . LEU A 1 97 ? -10.884 -0.933 1.448 1.00 87.31 97 LEU A CA 1
ATOM 772 C C . LEU A 1 97 ? -12.150 -1.395 2.175 1.00 87.31 97 LEU A C 1
ATOM 774 O O . LEU A 1 97 ? -12.804 -2.366 1.773 1.00 87.31 97 LEU A O 1
ATOM 778 N N . VAL A 1 98 ? -12.505 -0.666 3.238 1.00 82.19 98 VAL A N 1
ATOM 779 C CA . VAL A 1 98 ? -13.741 -0.890 3.998 1.00 82.19 98 VAL A CA 1
ATOM 780 C C . VAL A 1 98 ? -14.926 -0.485 3.129 1.00 82.19 98 VAL A C 1
ATOM 782 O O . VAL A 1 98 ? -14.954 0.610 2.563 1.00 82.19 98 VAL A O 1
ATOM 785 N N . GLN A 1 99 ? -15.902 -1.379 3.021 1.00 85.81 99 GLN A N 1
ATOM 786 C CA . GLN A 1 99 ? -17.149 -1.107 2.326 1.00 85.81 99 GLN A CA 1
ATOM 787 C C . GLN A 1 99 ? -18.106 -0.334 3.240 1.00 85.81 99 GLN A C 1
ATOM 789 O O . GLN A 1 99 ? -18.249 -0.649 4.418 1.00 85.81 99 GLN A O 1
ATOM 794 N N . CYS A 1 100 ? -18.777 0.679 2.698 1.00 82.56 100 CYS A N 1
ATOM 795 C CA . CYS A 1 100 ? -19.859 1.370 3.386 1.00 82.56 100 CYS A CA 1
ATOM 796 C C . CYS A 1 100 ? -21.074 0.450 3.530 1.00 82.56 100 CYS A C 1
ATOM 798 O O . CYS A 1 100 ? -21.639 0.035 2.522 1.00 82.56 100 CYS A O 1
ATOM 800 N N . GLU A 1 101 ? -21.541 0.218 4.753 1.00 84.25 101 GLU A N 1
ATOM 801 C CA . GLU A 1 101 ? -22.720 -0.624 5.008 1.00 84.25 101 GLU A CA 1
ATOM 802 C C . GLU A 1 101 ? -24.028 -0.011 4.477 1.00 84.25 101 GLU A C 1
ATOM 804 O O . GLU A 1 101 ? -24.965 -0.732 4.162 1.00 84.25 101 GLU A O 1
ATOM 809 N N . ASN A 1 102 ? -24.088 1.316 4.317 1.00 86.31 102 ASN A N 1
ATOM 810 C CA . ASN A 1 102 ? -25.296 2.005 3.856 1.00 86.31 102 ASN A CA 1
ATOM 811 C C . ASN A 1 102 ? -25.441 2.038 2.322 1.00 86.31 102 ASN A C 1
ATOM 813 O O . ASN A 1 102 ? -26.546 1.991 1.798 1.00 86.31 102 ASN A O 1
ATOM 817 N N . CYS A 1 103 ? -24.334 2.157 1.576 1.00 92.56 103 CYS A N 1
ATOM 818 C CA . CYS A 1 103 ? -24.388 2.329 0.113 1.00 92.56 103 CYS A CA 1
ATOM 819 C C . CYS A 1 103 ? -23.472 1.391 -0.683 1.00 92.56 103 CYS A C 1
ATOM 821 O O . CYS A 1 103 ? -23.384 1.516 -1.900 1.00 92.56 103 CYS A O 1
ATOM 823 N N . GLY A 1 104 ? -22.737 0.493 -0.024 1.00 81.94 104 GLY A N 1
ATOM 824 C CA . GLY A 1 104 ? -21.881 -0.498 -0.677 1.00 81.94 104 GLY A CA 1
ATOM 825 C C . GLY A 1 104 ? -20.609 0.053 -1.335 1.00 81.94 104 GLY A C 1
ATOM 826 O O . GLY A 1 104 ? -19.822 -0.731 -1.864 1.00 81.94 104 GLY A O 1
ATOM 827 N N . ARG A 1 105 ? -20.367 1.371 -1.311 1.00 84.19 105 ARG A N 1
ATOM 828 C CA . ARG A 1 105 ? -19.153 1.975 -1.886 1.00 84.19 105 ARG A CA 1
ATOM 829 C C . ARG A 1 105 ? -17.914 1.647 -1.055 1.00 84.19 105 ARG A C 1
ATOM 831 O O . ARG A 1 105 ? -17.970 1.654 0.174 1.00 84.19 105 ARG A O 1
ATOM 838 N N . ARG A 1 106 ? -16.790 1.414 -1.734 1.00 79.00 106 ARG A N 1
ATOM 839 C CA . ARG A 1 106 ? -15.451 1.311 -1.136 1.00 79.00 106 ARG A CA 1
ATOM 840 C C . ARG A 1 106 ? -14.747 2.655 -1.315 1.00 79.00 106 ARG A C 1
ATOM 842 O O . ARG A 1 106 ? -14.847 3.253 -2.384 1.00 79.00 106 ARG A O 1
ATOM 849 N N . PHE A 1 107 ? -14.080 3.144 -0.277 1.00 71.00 107 PHE A N 1
ATOM 850 C CA . PHE A 1 107 ? -13.354 4.415 -0.324 1.00 71.00 107 PHE A CA 1
ATOM 851 C C . PHE A 1 107 ? -11.858 4.131 -0.382 1.00 71.00 107 PHE A C 1
ATOM 853 O O . PHE A 1 107 ? -11.348 3.490 0.535 1.00 71.00 107 PHE A O 1
ATOM 860 N N . ALA A 1 108 ? -11.204 4.576 -1.457 1.00 60.78 108 ALA A N 1
ATOM 861 C CA . ALA A 1 108 ? -9.753 4.516 -1.644 1.00 60.78 108 ALA A CA 1
ATOM 862 C C . ALA A 1 108 ? -9.038 5.689 -0.952 1.00 60.78 108 ALA A C 1
ATOM 864 O O . ALA A 1 108 ? -9.617 6.801 -0.922 1.00 60.78 108 ALA A O 1
#

Foldseek 3Di:
DDDDDDDDDDPPPPPPPPPDDPDDWAAALAARDTDHPVVSVVVNVVSQVVLVVVLVPDDPVSRDDRQDQDDFDADPVRHGPRVVSRVNSNVSNQVNFDADPVPRDTDD

InterPro domains:
  IPR026319 Zinc finger C2HC domain-containing protein 1A/B-like [PTHR13555] (25-108)
  IPR049899 Zinc finger, C2HC/C3H-type [PS52027] (24-53)

Organism: Teladorsagia circumcincta (NCBI:txid45464)

pLDDT: mean 85.02, std 18.21, range [37.56, 98.44]